Protein AF-A0ABC8DU57-F1 (afdb_monomer_lite)

InterPro domains:
  IPR008964 Invasin/intimin cell-adhesion fragments [SSF49373] (3-51)
  IPR016186 C-type lectin-like/link domain superfamily [G3DSA:3.10.100.10] (54-135)
  IPR048658 Invasin, domain 4 [PF21764] (2-51)
  IPR051715 Intimin/Invasin domain-containing protein [PTHR39576] (3-126)

Organism: Escherichia coli (NCBI:txid562)

Radius of gyration: 17.8 Å; chains: 1; bounding box: 39×34×50 Å

Secondary structure (DSSP, 8-state):
--GGGEEEEESSTTEEE-TT--EEE-S---S-EEEEEEETTS-S--EEEEE--SEEEEE--S--B-HHHHHHHHHHTT-BPPPHHHHTS-SSSS-----TTSHHHHH--GGGSTTS--SS-EE-TTS-EE-TTT--EE--S-BEEEEEEE-

Foldseek 3Di:
DALLQWDKDKPDPQWDADSRRDIDRRDDDQDKIKMWTHGPVNDDDIDIDIDGDFKDKQFDAWDWAAPVVLQCVLVVVVWGFAALCQAQVDPDFDQGDQDPNHNCNPVNQPCVPPCSNVWQWEAHPVQWIAGSGRRGIGHDRITTHITMDGD

Structure (mmCIF, N/CA/C/O backbone):
data_AF-A0ABC8DU57-F1
#
_entry.id   AF-A0ABC8DU57-F1
#
loop_
_atom_site.group_PDB
_atom_site.id
_atom_site.type_symbol
_atom_site.label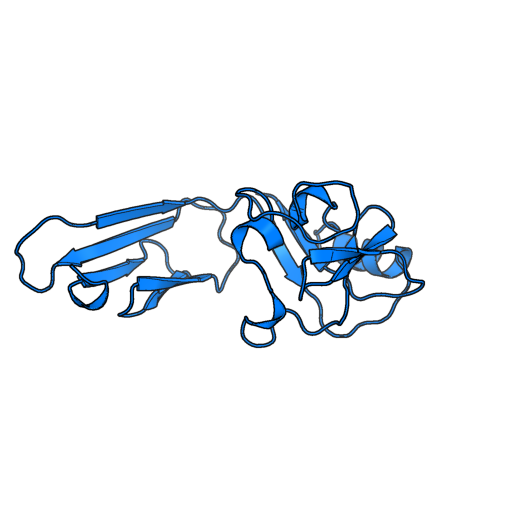_atom_id
_atom_site.label_alt_id
_atom_site.label_comp_id
_atom_site.label_asym_id
_atom_site.label_entity_id
_atom_site.label_seq_id
_atom_site.pdbx_PDB_ins_code
_atom_site.Cartn_x
_atom_site.Cartn_y
_atom_site.Cartn_z
_atom_site.occupancy
_atom_site.B_iso_or_equiv
_atom_site.auth_seq_id
_atom_site.auth_comp_id
_atom_site.auth_asym_id
_atom_site.auth_atom_id
_atom_site.pdbx_PDB_model_num
ATOM 1 N N . MET A 1 1 ? -19.407 -6.293 22.866 1.00 73.69 1 MET A N 1
ATOM 2 C CA . MET A 1 1 ? -19.030 -4.981 22.307 1.00 73.69 1 MET A CA 1
ATOM 3 C C . MET A 1 1 ? -18.785 -5.179 20.828 1.00 73.69 1 MET A C 1
ATOM 5 O O . MET A 1 1 ? -18.074 -6.112 20.474 1.00 73.69 1 MET A O 1
ATOM 9 N N . LYS A 1 2 ? -19.448 -4.389 19.990 1.00 88.50 2 LYS A N 1
ATOM 10 C CA . LYS A 1 2 ? -19.326 -4.400 18.529 1.00 88.50 2 LYS A CA 1
ATOM 11 C C . LYS A 1 2 ? -18.860 -3.022 18.066 1.00 88.50 2 LYS A C 1
ATOM 13 O O . LYS A 1 2 ? -19.109 -2.036 18.753 1.00 88.50 2 LYS A O 1
ATOM 18 N N . ASN A 1 3 ? -18.253 -2.929 16.885 1.00 91.00 3 ASN A N 1
ATOM 19 C CA . ASN A 1 3 ? -17.789 -1.639 16.356 1.00 91.00 3 ASN A CA 1
ATOM 20 C C . ASN A 1 3 ? -18.926 -0.611 16.239 1.00 91.00 3 ASN A C 1
ATOM 22 O O . ASN A 1 3 ? -18.716 0.570 16.494 1.00 91.00 3 ASN A O 1
ATOM 26 N N . THR A 1 4 ? -20.149 -1.066 15.960 1.00 93.81 4 THR A N 1
ATOM 27 C CA . THR A 1 4 ? -21.347 -0.219 15.867 1.00 93.81 4 THR A CA 1
ATOM 28 C C . THR A 1 4 ? -21.768 0.428 17.192 1.00 93.81 4 THR A C 1
ATOM 30 O O . THR A 1 4 ? -22.576 1.359 17.174 1.00 93.81 4 THR A O 1
ATOM 33 N N . ASP A 1 5 ? -21.226 -0.017 18.331 1.00 93.94 5 ASP A N 1
ATOM 34 C CA . ASP A 1 5 ? -21.483 0.569 19.656 1.00 93.94 5 ASP A CA 1
ATOM 35 C C . ASP A 1 5 ? -20.697 1.881 19.879 1.00 93.94 5 ASP A C 1
ATOM 37 O O . ASP A 1 5 ? -20.890 2.566 20.889 1.00 93.94 5 ASP A O 1
ATOM 41 N N . TYR A 1 6 ? -19.828 2.255 18.932 1.00 95.06 6 TYR A N 1
ATOM 42 C CA . TYR A 1 6 ? -18.923 3.397 19.026 1.00 95.06 6 TYR A CA 1
ATOM 43 C C . TYR A 1 6 ? -19.198 4.442 17.940 1.00 95.06 6 TYR A C 1
ATOM 45 O O . TYR A 1 6 ? -19.625 4.130 16.828 1.00 95.06 6 TYR A O 1
ATOM 53 N N . ASN A 1 7 ? -18.945 5.705 18.280 1.00 95.62 7 ASN A N 1
ATOM 54 C CA . ASN A 1 7 ? -18.744 6.786 17.324 1.00 95.62 7 ASN A CA 1
ATOM 55 C C . ASN A 1 7 ? -17.256 6.832 16.976 1.00 95.62 7 ASN A C 1
ATOM 57 O O . ASN A 1 7 ? -16.429 7.067 17.863 1.00 95.62 7 ASN A O 1
ATOM 61 N N . TRP A 1 8 ? -16.935 6.580 15.711 1.00 96.25 8 TRP A N 1
ATOM 62 C CA . TRP A 1 8 ? -15.565 6.523 15.217 1.00 96.25 8 TRP A CA 1
ATOM 63 C C . TRP A 1 8 ? -15.112 7.874 14.677 1.00 96.25 8 TRP A C 1
ATOM 65 O O . TRP A 1 8 ? -15.860 8.556 13.980 1.00 96.25 8 TRP A O 1
ATOM 75 N N . THR A 1 9 ? -13.877 8.252 14.994 1.00 94.75 9 THR A N 1
ATOM 76 C CA . THR A 1 9 ? -13.221 9.441 14.449 1.00 94.75 9 THR A CA 1
ATOM 77 C C . THR A 1 9 ? -11.770 9.148 14.084 1.00 94.75 9 THR A C 1
ATOM 79 O O . THR A 1 9 ? -11.095 8.339 14.727 1.00 94.75 9 THR A O 1
ATOM 82 N N . SER A 1 10 ? -11.285 9.830 13.048 1.00 91.81 10 SER A N 1
ATOM 83 C CA . SER A 1 10 ? -9.867 9.894 12.701 1.00 91.81 10 SER A CA 1
ATOM 84 C C . SER A 1 10 ? -9.263 11.187 13.246 1.00 91.81 10 SER A C 1
ATOM 86 O O . SER A 1 10 ? -9.864 12.256 13.142 1.00 91.81 10 SER A O 1
ATOM 88 N N . GLY A 1 11 ? -8.064 11.098 13.819 1.00 84.06 11 GLY A N 1
ATOM 89 C CA . GLY A 1 11 ? -7.292 12.246 14.294 1.00 84.06 11 GLY A CA 1
ATOM 90 C C . GLY A 1 11 ? -6.610 13.051 13.183 1.00 84.06 11 GLY A C 1
ATOM 91 O O . GLY A 1 11 ? -5.987 14.066 13.482 1.00 84.06 11 GLY A O 1
ATOM 92 N N . ILE A 1 12 ? -6.694 12.609 11.921 1.00 82.12 12 ILE A N 1
ATOM 93 C CA . ILE A 1 12 ? -6.073 13.269 10.765 1.00 82.12 12 ILE A CA 1
ATOM 94 C C . ILE A 1 12 ? -7.079 13.391 9.614 1.00 82.12 12 ILE A C 1
ATOM 96 O O . ILE A 1 12 ? -7.761 12.429 9.256 1.00 82.12 12 ILE A O 1
ATOM 100 N N . GLN A 1 13 ? -7.126 14.578 9.005 1.00 76.38 13 GLN A N 1
ATOM 101 C CA . GLN A 1 13 ? -7.888 14.839 7.784 1.00 76.38 13 GLN A CA 1
ATOM 102 C C . GLN A 1 13 ? -7.284 14.055 6.604 1.00 76.38 13 GLN A C 1
ATOM 104 O O . GLN A 1 13 ? -6.074 14.101 6.394 1.00 76.38 13 GLN A O 1
ATOM 109 N N . GLY A 1 14 ? -8.116 13.337 5.844 1.00 70.12 14 GLY A N 1
ATOM 110 C CA . GLY A 1 14 ? -7.677 12.466 4.741 1.00 70.12 14 GLY A CA 1
ATOM 111 C C . GLY A 1 14 ? -7.601 10.972 5.087 1.00 70.12 14 GLY A C 1
ATOM 112 O O . GLY A 1 14 ? -7.310 10.163 4.211 1.00 70.12 14 GLY A O 1
ATOM 113 N N . ILE A 1 15 ? -7.898 10.597 6.336 1.00 85.94 15 ILE A N 1
ATOM 114 C CA . ILE A 1 15 ? -8.210 9.215 6.722 1.00 85.94 15 ILE A CA 1
ATOM 115 C C . ILE A 1 15 ? -9.677 9.146 7.117 1.00 85.94 15 ILE A C 1
ATOM 117 O O . ILE A 1 15 ? -10.093 9.818 8.065 1.00 85.94 15 ILE A O 1
ATOM 121 N N . GLN A 1 16 ? -10.441 8.321 6.409 1.00 89.12 16 GLN A N 1
ATOM 122 C CA . GLN A 1 16 ? -11.841 8.074 6.729 1.00 89.12 16 GLN A CA 1
ATOM 123 C C . GLN A 1 16 ? -11.952 6.869 7.655 1.00 89.12 16 GLN A C 1
ATOM 125 O O . GLN A 1 16 ? -11.232 5.883 7.497 1.00 89.12 16 GLN A O 1
ATOM 130 N N . VAL A 1 17 ? -12.870 6.944 8.615 1.00 93.69 17 VAL A N 1
ATOM 131 C CA . VAL A 1 17 ? -13.304 5.788 9.398 1.00 93.69 17 VAL A CA 1
ATOM 132 C C . VAL A 1 17 ? -14.823 5.733 9.381 1.00 93.69 17 VAL A C 1
ATOM 134 O O . VAL A 1 17 ? -15.487 6.721 9.698 1.00 93.69 17 VAL A O 1
ATOM 137 N N . ASP A 1 18 ? -15.376 4.600 8.961 1.00 93.31 18 ASP A N 1
ATOM 138 C CA . ASP A 1 18 ? -16.821 4.436 8.853 1.00 93.31 18 ASP A CA 1
ATOM 139 C C . ASP A 1 18 ? -17.467 4.040 10.195 1.00 93.31 18 ASP A C 1
ATOM 141 O O . ASP A 1 18 ? -16.814 3.823 11.220 1.00 93.31 18 ASP A O 1
ATOM 145 N N . SER A 1 19 ? -18.796 3.915 10.199 1.00 91.69 19 SER A N 1
ATOM 146 C CA . SER A 1 19 ? -19.551 3.531 11.401 1.00 91.69 19 SER A CA 1
ATOM 147 C C . SER A 1 19 ? -19.291 2.097 11.893 1.00 91.69 19 SER A C 1
ATOM 149 O O . SER A 1 19 ? -19.645 1.766 13.027 1.00 91.69 19 SER A O 1
ATOM 151 N N . ASN A 1 20 ? -18.656 1.262 11.067 1.00 93.38 20 ASN A N 1
ATOM 152 C CA . ASN A 1 20 ? -18.228 -0.093 11.391 1.00 93.38 20 ASN A CA 1
ATOM 153 C C . ASN A 1 20 ? -16.757 -0.147 11.828 1.00 93.38 20 ASN A C 1
ATOM 155 O O . ASN A 1 20 ? -16.251 -1.240 12.084 1.00 93.38 20 ASN A O 1
ATOM 159 N N . GLY A 1 21 ? -16.071 0.995 11.947 1.00 91.81 21 GLY A N 1
ATOM 160 C CA . GLY A 1 21 ? -14.655 1.064 12.301 1.00 91.81 21 GLY A CA 1
ATOM 161 C C . GLY A 1 21 ? -13.713 0.680 11.155 1.00 91.81 21 GLY A C 1
ATOM 162 O O . GLY A 1 21 ? -12.539 0.418 11.408 1.00 91.81 21 GLY A O 1
ATOM 163 N N . MET A 1 22 ? -14.201 0.624 9.912 1.00 92.62 22 MET A N 1
ATOM 164 C CA . MET A 1 22 ? -13.372 0.394 8.732 1.00 92.62 22 MET A CA 1
ATOM 165 C C . MET A 1 22 ? -12.614 1.672 8.387 1.00 92.62 22 MET A C 1
ATOM 167 O O . MET A 1 22 ? -13.219 2.722 8.180 1.00 92.62 22 MET A O 1
ATOM 171 N N . VAL A 1 23 ? -11.288 1.571 8.322 1.00 92.44 23 VAL A N 1
ATOM 172 C CA . VAL A 1 23 ? -10.393 2.694 8.030 1.00 92.44 23 VAL A CA 1
ATOM 173 C C . VAL A 1 23 ? -9.995 2.658 6.558 1.00 92.44 23 VAL A C 1
ATOM 175 O O . VAL A 1 23 ? -9.520 1.631 6.081 1.00 92.44 23 VAL A O 1
ATOM 178 N N . THR A 1 24 ? -10.154 3.781 5.857 1.00 90.38 24 THR A N 1
ATOM 179 C CA . THR A 1 24 ? -9.743 3.944 4.453 1.00 90.38 24 THR A CA 1
ATOM 180 C C . THR A 1 24 ? -8.632 4.983 4.353 1.00 90.38 24 THR A C 1
ATOM 182 O O . THR A 1 24 ? -8.752 6.090 4.888 1.00 90.38 24 THR A O 1
ATOM 185 N N . LEU A 1 25 ? -7.543 4.614 3.673 1.00 88.19 25 LEU A N 1
ATOM 186 C CA . LEU A 1 25 ? -6.410 5.493 3.392 1.00 88.19 25 LEU A CA 1
ATOM 187 C C . LEU A 1 25 ? -6.581 6.088 1.987 1.00 88.19 25 LEU A C 1
ATOM 189 O O . LEU A 1 25 ? -6.403 5.383 0.999 1.00 88.19 25 LEU A O 1
ATOM 193 N N . GLU A 1 26 ? -6.925 7.372 1.887 1.00 83.31 26 GLU A N 1
ATOM 194 C CA . GLU A 1 26 ? -7.182 8.029 0.589 1.00 83.31 26 GLU A CA 1
ATOM 195 C C . GLU A 1 26 ? -5.977 8.829 0.075 1.00 83.31 26 GLU A C 1
ATOM 197 O O . GLU A 1 26 ? -5.829 9.049 -1.126 1.00 83.31 26 GLU A O 1
ATOM 202 N N . PHE A 1 27 ? -5.095 9.257 0.981 1.00 84.38 27 PHE A N 1
ATOM 203 C CA . PHE A 1 27 ? -3.974 10.134 0.663 1.00 84.38 27 PHE A CA 1
ATOM 204 C C . PHE A 1 27 ? -2.679 9.656 1.311 1.00 84.38 27 PHE A C 1
ATOM 206 O O . PHE A 1 27 ? -2.673 9.037 2.377 1.00 84.38 27 PHE A O 1
ATOM 213 N N . ILE A 1 28 ? -1.562 10.033 0.686 1.00 85.00 28 ILE A N 1
ATOM 214 C CA . ILE A 1 28 ? -0.227 9.874 1.258 1.00 85.00 28 ILE A CA 1
ATOM 215 C C . ILE A 1 28 ? -0.132 10.691 2.550 1.00 85.00 28 ILE A C 1
ATOM 217 O O . ILE A 1 28 ? -0.200 11.921 2.523 1.00 85.00 28 ILE A O 1
ATOM 221 N N . ILE A 1 29 ? 0.083 10.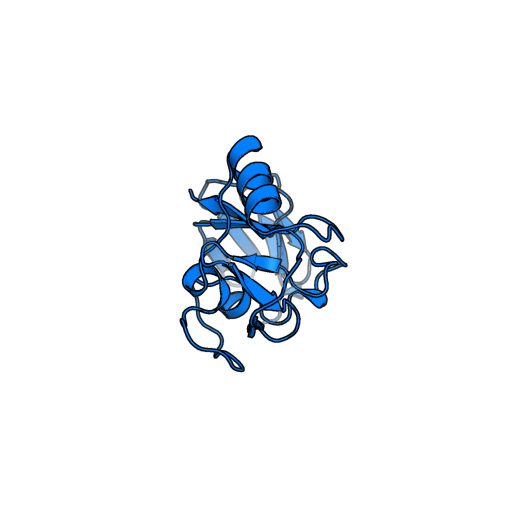008 3.675 1.00 83.94 29 ILE A N 1
ATOM 222 C CA . ILE A 1 29 ? 0.225 10.629 4.994 1.00 83.94 29 ILE A CA 1
ATOM 223 C C . ILE A 1 29 ? 1.515 10.140 5.642 1.00 83.94 29 ILE A C 1
ATOM 225 O O . ILE A 1 29 ? 1.680 8.954 5.907 1.00 83.94 29 ILE A O 1
ATOM 229 N N . ASN A 1 30 ? 2.410 11.084 5.933 1.00 85.31 30 ASN A N 1
ATOM 230 C CA . ASN A 1 30 ? 3.649 10.849 6.675 1.00 85.31 30 ASN A CA 1
ATOM 231 C C . ASN A 1 30 ? 3.538 11.402 8.107 1.00 85.31 30 ASN A C 1
ATOM 233 O O . ASN A 1 30 ? 4.249 12.331 8.491 1.00 85.31 30 ASN A O 1
ATOM 237 N N . LYS A 1 31 ? 2.538 10.928 8.855 1.00 87.00 31 LYS A N 1
ATOM 238 C CA . LYS A 1 31 ? 2.273 11.297 10.254 1.00 87.00 31 LYS A CA 1
ATOM 239 C C . LYS A 1 31 ? 1.634 10.113 10.982 1.00 87.00 31 LYS A C 1
ATOM 241 O O . LYS A 1 31 ? 0.974 9.297 10.344 1.00 87.00 31 LYS A O 1
ATOM 246 N N . GLU A 1 32 ? 1.787 10.056 12.305 1.00 91.62 32 GLU A N 1
ATOM 247 C CA . GLU A 1 32 ? 1.055 9.095 13.143 1.00 91.62 32 GLU A CA 1
ATOM 248 C C . GLU A 1 32 ? -0.450 9.385 13.071 1.00 91.62 32 GLU A C 1
ATOM 250 O O . GLU A 1 32 ? -0.904 10.474 13.422 1.00 91.62 32 GLU A O 1
ATOM 255 N N . VAL A 1 33 ? -1.232 8.397 12.647 1.00 92.00 33 VAL A N 1
ATOM 256 C CA . VAL A 1 33 ? -2.692 8.442 12.624 1.00 92.00 33 VAL A CA 1
ATOM 257 C C . VAL A 1 33 ? -3.218 7.843 13.921 1.00 92.00 33 VAL A C 1
ATOM 259 O O . VAL A 1 33 ? -2.797 6.766 14.335 1.00 92.00 33 VAL A O 1
ATOM 262 N N . THR A 1 34 ? -4.177 8.522 14.554 1.00 95.19 34 THR A N 1
ATOM 263 C CA . THR A 1 34 ? -4.928 7.980 15.695 1.00 95.19 34 THR A CA 1
ATOM 264 C C . THR A 1 34 ? -6.390 7.791 15.307 1.00 95.19 34 THR A C 1
ATOM 266 O O . THR A 1 34 ? -7.061 8.759 14.961 1.00 95.19 34 THR A O 1
ATOM 269 N N . ILE A 1 35 ? -6.902 6.569 15.412 1.00 96.38 35 ILE A N 1
ATOM 270 C CA . ILE A 1 35 ? -8.323 6.240 15.267 1.00 96.38 35 ILE A CA 1
ATOM 271 C C . ILE A 1 35 ? -8.926 6.097 16.659 1.00 96.38 35 ILE A C 1
ATOM 273 O O . ILE A 1 35 ? -8.361 5.406 17.505 1.00 96.38 35 ILE A O 1
ATOM 277 N N . THR A 1 36 ? -10.057 6.756 16.908 1.00 96.44 36 THR A N 1
ATOM 278 C CA . THR A 1 36 ? -10.725 6.747 18.215 1.00 96.44 36 THR A CA 1
ATOM 279 C C . THR A 1 36 ? -12.166 6.277 18.086 1.00 96.44 36 THR A C 1
ATOM 281 O O . THR A 1 36 ? -12.946 6.858 17.340 1.00 96.44 36 THR A O 1
ATOM 284 N N . GLY A 1 37 ? -12.538 5.262 18.864 1.00 96.31 37 GLY A N 1
ATOM 285 C CA . GLY A 1 37 ? -13.925 4.862 19.079 1.00 96.31 37 GLY A CA 1
ATOM 286 C C . GLY A 1 37 ? -14.416 5.379 20.429 1.00 96.31 37 GLY A C 1
ATOM 287 O O . GLY A 1 37 ? -13.889 4.994 21.474 1.00 96.31 37 GLY A O 1
ATOM 288 N N . THR A 1 38 ? -15.446 6.227 20.436 1.00 96.31 38 THR A N 1
ATOM 289 C CA . THR A 1 38 ? -16.099 6.708 21.668 1.00 96.31 38 THR A CA 1
ATOM 290 C C . THR A 1 38 ? -17.432 5.981 21.886 1.00 96.31 38 THR A C 1
ATOM 292 O O . THR A 1 38 ? -18.266 6.024 20.982 1.00 96.31 38 THR A O 1
ATOM 295 N N . PRO A 1 39 ? -17.674 5.326 23.041 1.00 95.69 39 PRO A N 1
ATOM 296 C CA . PRO A 1 39 ? -18.924 4.603 23.286 1.00 95.69 39 PRO A CA 1
ATOM 297 C C . PRO A 1 39 ? -20.154 5.504 23.145 1.00 95.69 39 PRO A C 1
ATOM 299 O O . PRO A 1 39 ? -20.246 6.537 23.806 1.00 95.69 39 PRO A O 1
ATOM 302 N N . LYS A 1 40 ? -21.140 5.092 22.341 1.00 94.88 40 LYS A N 1
ATOM 303 C CA . LYS A 1 40 ? -22.392 5.849 22.139 1.00 94.88 40 LYS A CA 1
ATOM 304 C C . LYS A 1 40 ? -23.234 5.957 23.408 1.00 94.88 40 LYS A C 1
ATOM 306 O O . LYS A 1 40 ? -23.921 6.947 23.624 1.00 94.88 40 LYS A O 1
ATOM 311 N N . SER A 1 41 ? -23.178 4.931 24.254 1.00 92.44 41 SER A N 1
ATOM 312 C CA . SER A 1 41 ? -23.923 4.857 25.513 1.00 92.44 41 SER A CA 1
ATOM 313 C C . SER A 1 41 ? -23.356 5.759 26.614 1.00 92.44 41 SER A C 1
ATOM 315 O O . SER A 1 41 ? -23.932 5.805 27.701 1.00 92.44 41 SER A O 1
ATOM 317 N N . ASN A 1 42 ? -22.210 6.413 26.375 1.00 85.25 42 ASN A N 1
ATOM 318 C CA . ASN A 1 42 ? -21.389 7.082 27.390 1.00 85.25 42 ASN A CA 1
ATOM 319 C C . ASN A 1 42 ? -20.985 6.165 28.564 1.00 85.25 42 ASN A C 1
ATOM 321 O O . ASN A 1 42 ? -20.580 6.642 29.622 1.00 85.25 42 ASN A O 1
ATOM 325 N N . LYS A 1 43 ? -21.083 4.842 28.382 1.00 85.44 43 LYS A N 1
ATOM 326 C CA . LYS A 1 43 ? -20.637 3.822 29.332 1.00 85.44 43 LYS A CA 1
ATOM 327 C C . LYS A 1 43 ? -19.487 3.035 28.712 1.00 85.44 43 LYS A C 1
ATOM 329 O O . LYS A 1 43 ? -19.592 2.575 27.577 1.00 85.44 43 LYS A O 1
ATOM 334 N N . GLY A 1 44 ? -18.419 2.842 29.480 1.00 85.19 44 GLY A N 1
ATOM 335 C CA . GLY A 1 44 ? -17.203 2.165 29.030 1.00 85.19 44 GLY A CA 1
ATOM 336 C C . GLY A 1 44 ? -16.111 3.129 28.564 1.00 85.19 44 GLY A C 1
ATOM 337 O O . GLY A 1 44 ? -16.274 4.348 28.589 1.00 85.19 44 GLY A O 1
ATOM 338 N N . ASN A 1 45 ? -14.977 2.561 28.159 1.00 91.62 45 ASN A N 1
ATOM 339 C CA . ASN A 1 45 ? -13.787 3.324 27.797 1.00 91.62 45 ASN A CA 1
ATOM 340 C C . ASN A 1 45 ? -13.755 3.650 26.305 1.00 91.62 45 ASN A C 1
ATOM 342 O O . ASN A 1 45 ? -14.227 2.876 25.467 1.00 91.62 45 ASN A O 1
ATOM 346 N N . LYS A 1 46 ? -13.130 4.785 25.979 1.00 93.31 46 LYS A N 1
ATOM 347 C CA . LYS A 1 46 ? -12.681 5.056 24.613 1.00 93.31 46 LYS A CA 1
ATOM 348 C C . LYS A 1 46 ? -11.657 4.001 24.206 1.00 93.31 46 LYS A C 1
ATOM 350 O O . LYS A 1 46 ? -10.826 3.600 25.020 1.00 93.31 46 LYS A O 1
ATOM 355 N N . VAL A 1 47 ? -11.710 3.594 22.947 1.00 93.81 47 VAL A N 1
ATOM 356 C CA . VAL A 1 47 ? -10.696 2.736 22.330 1.00 93.81 47 VAL A CA 1
ATOM 357 C C . VAL A 1 47 ? -9.888 3.568 21.350 1.00 93.81 47 VAL A C 1
ATOM 359 O O . VAL A 1 47 ? -10.453 4.387 20.624 1.00 93.81 47 VAL A O 1
ATOM 362 N N . THR A 1 48 ? -8.572 3.388 21.349 1.00 95.19 48 THR A N 1
ATOM 363 C CA . THR A 1 48 ? -7.666 4.097 20.447 1.00 95.19 48 THR A CA 1
ATOM 364 C C . THR A 1 48 ? -6.751 3.114 19.738 1.00 95.19 48 THR A C 1
ATOM 366 O O . THR A 1 48 ? -6.269 2.151 20.331 1.00 95.19 48 THR A O 1
ATOM 369 N N . TYR A 1 49 ? -6.510 3.371 18.458 1.00 94.69 49 TYR A N 1
ATOM 370 C CA . TYR A 1 49 ? -5.525 2.659 17.657 1.00 94.69 49 TYR A CA 1
ATOM 371 C C . TYR A 1 49 ? -4.620 3.671 16.969 1.00 94.69 49 TYR A C 1
ATOM 373 O O . TYR A 1 49 ? -5.103 4.665 16.427 1.00 94.69 49 TYR A O 1
ATOM 381 N N . LYS A 1 50 ? -3.312 3.433 17.027 1.00 94.69 50 LYS A N 1
ATOM 382 C CA . LYS A 1 50 ? -2.292 4.326 16.485 1.00 94.69 50 LYS A CA 1
ATOM 383 C C . LYS A 1 50 ? -1.424 3.577 15.496 1.00 94.69 50 LYS A C 1
ATOM 385 O O . LYS A 1 50 ? -0.976 2.475 15.803 1.00 94.69 50 LYS A O 1
ATOM 390 N N . PHE A 1 51 ? -1.177 4.181 14.343 1.00 91.25 51 PHE A N 1
ATOM 391 C CA . PHE A 1 51 ? -0.279 3.627 13.339 1.00 91.25 51 PHE A CA 1
ATOM 392 C C . PHE A 1 51 ? 0.430 4.735 12.563 1.00 91.25 51 PHE A C 1
ATOM 394 O O . PHE A 1 51 ? -0.078 5.848 12.437 1.00 91.25 51 PHE A O 1
ATOM 401 N N . SER A 1 52 ? 1.588 4.395 12.009 1.00 90.88 52 SER A N 1
ATOM 402 C CA . SER A 1 52 ? 2.347 5.242 11.092 1.00 90.88 52 SER A CA 1
ATOM 403 C C . SER A 1 52 ? 2.657 4.433 9.843 1.00 90.88 52 SER A C 1
ATOM 405 O O . SER A 1 52 ? 3.072 3.278 9.941 1.00 90.88 52 SER A O 1
ATOM 407 N N . LEU A 1 53 ? 2.454 5.029 8.671 1.00 90.75 53 LEU A N 1
ATOM 408 C CA . LEU A 1 53 ? 2.804 4.390 7.408 1.00 90.75 53 LEU A CA 1
ATOM 409 C C . LEU A 1 53 ? 4.312 4.498 7.185 1.00 90.75 53 LEU A C 1
ATOM 411 O O . LEU A 1 53 ? 4.880 5.577 7.318 1.00 90.75 53 LEU A O 1
ATOM 415 N N . GLN A 1 54 ? 4.948 3.388 6.817 1.00 91.50 54 GLN A N 1
ATOM 416 C CA . GLN A 1 54 ? 6.360 3.374 6.406 1.00 91.50 54 GLN A CA 1
ATOM 417 C C . GLN A 1 54 ? 6.520 3.431 4.886 1.00 91.50 54 GLN A C 1
ATOM 419 O O . GLN A 1 54 ? 7.544 3.877 4.372 1.00 91.50 54 GLN A O 1
ATOM 424 N N . LYS A 1 55 ? 5.512 2.936 4.162 1.00 93.75 55 LYS A N 1
ATOM 425 C CA . LYS A 1 55 ? 5.529 2.768 2.710 1.00 93.75 55 LYS A CA 1
ATOM 426 C C . LYS A 1 55 ? 4.159 3.115 2.140 1.00 93.75 55 LYS A C 1
ATOM 428 O O . LYS A 1 55 ? 3.138 2.846 2.771 1.00 93.75 55 LYS A O 1
ATOM 433 N N . TRP A 1 56 ? 4.146 3.691 0.945 1.00 94.75 56 TRP A N 1
ATOM 434 C CA . TRP A 1 56 ? 2.943 3.950 0.161 1.00 94.75 56 TRP A CA 1
ATOM 435 C C . TRP A 1 56 ? 3.098 3.366 -1.236 1.00 94.75 56 TRP A C 1
ATOM 437 O O . TRP A 1 56 ? 4.057 3.695 -1.933 1.00 94.75 56 TRP A O 1
ATOM 447 N N . PHE A 1 57 ? 2.150 2.526 -1.641 1.00 95.56 57 PHE A N 1
ATOM 448 C CA . PHE A 1 57 ? 2.180 1.802 -2.906 1.00 95.56 57 PHE A CA 1
ATOM 449 C C . PHE A 1 57 ? 1.194 2.419 -3.897 1.00 95.56 57 PHE A C 1
ATOM 451 O O . PHE A 1 57 ? 0.061 2.741 -3.550 1.00 95.56 57 PHE A O 1
ATOM 458 N N . ILE A 1 58 ? 1.643 2.588 -5.136 1.00 95.19 58 ILE A N 1
ATOM 459 C CA . ILE A 1 58 ? 0.936 3.284 -6.208 1.00 95.19 58 ILE A CA 1
ATOM 460 C C . ILE A 1 58 ? 0.912 2.348 -7.420 1.00 95.19 58 ILE A C 1
ATOM 462 O O . ILE A 1 58 ? 1.801 2.426 -8.279 1.00 95.19 58 ILE A O 1
ATOM 466 N N . PRO A 1 59 ? -0.058 1.420 -7.487 1.00 94.75 59 PRO A N 1
ATOM 467 C CA . PRO A 1 59 ? -0.252 0.624 -8.686 1.00 94.75 59 PRO A CA 1
ATOM 468 C C . PRO A 1 59 ? -0.682 1.557 -9.811 1.00 94.75 59 PRO A C 1
ATOM 470 O O . PRO A 1 59 ? -1.676 2.274 -9.697 1.00 94.75 59 PRO A O 1
ATOM 473 N N . GLN A 1 60 ? 0.066 1.556 -10.907 1.00 90.62 60 GLN A N 1
ATOM 474 C CA . GLN A 1 60 ? -0.408 2.216 -12.114 1.00 90.62 60 GLN A CA 1
ATOM 475 C C . GLN A 1 60 ? -1.425 1.319 -12.821 1.00 90.62 60 GLN A C 1
ATOM 477 O O . GLN A 1 60 ? -1.564 0.132 -12.511 1.00 90.62 60 GLN A O 1
ATOM 482 N N . GLY A 1 61 ? -2.171 1.907 -13.756 1.00 84.00 61 GLY A N 1
ATOM 483 C CA . GLY A 1 61 ? -3.165 1.190 -14.550 1.00 84.00 61 GLY A CA 1
ATOM 484 C C . GLY A 1 61 ? -2.580 0.036 -15.375 1.00 84.00 61 GLY A C 1
ATOM 485 O O . GLY A 1 61 ? -1.457 -0.427 -15.176 1.00 84.00 61 GLY A O 1
ATOM 486 N N . ILE A 1 62 ? -3.360 -0.446 -16.336 1.00 91.88 62 ILE A N 1
ATOM 487 C CA . ILE A 1 62 ? -2.950 -1.553 -17.204 1.00 91.88 62 ILE A CA 1
ATOM 488 C C . ILE A 1 62 ? -1.979 -1.003 -18.261 1.00 91.88 62 ILE A C 1
ATOM 490 O O . ILE A 1 62 ? -2.398 -0.503 -19.301 1.00 91.88 62 ILE A O 1
ATOM 494 N N . ILE A 1 63 ? -0.684 -1.059 -17.954 1.00 92.50 63 ILE A N 1
ATOM 495 C CA . ILE A 1 63 ? 0.437 -0.623 -18.789 1.00 92.50 63 ILE A CA 1
ATOM 496 C C . ILE A 1 63 ? 1.314 -1.858 -18.975 1.00 92.50 63 ILE A C 1
ATOM 498 O O . ILE A 1 63 ? 1.655 -2.518 -18.006 1.00 92.50 63 ILE A O 1
ATOM 502 N N . GLN A 1 64 ? 1.662 -2.217 -20.202 1.00 93.50 64 GLN A N 1
ATOM 503 C CA . GLN A 1 64 ? 2.440 -3.427 -20.466 1.00 93.50 64 GLN A CA 1
ATOM 504 C C . GLN A 1 64 ? 3.743 -3.023 -21.131 1.00 93.50 64 GLN A C 1
ATOM 506 O O . GLN A 1 64 ? 3.818 -2.969 -22.351 1.00 93.50 64 GLN A O 1
ATOM 511 N N . GLU A 1 65 ? 4.770 -2.731 -20.338 1.00 97.56 65 GLU A N 1
ATOM 512 C CA . GLU A 1 65 ? 6.059 -2.239 -20.839 1.00 97.56 65 GLU A CA 1
ATOM 513 C C . GLU A 1 65 ? 7.241 -2.973 -20.212 1.00 97.56 65 GLU A C 1
ATOM 515 O O . GLU A 1 65 ? 7.081 -3.751 -19.262 1.00 97.56 65 GLU A O 1
ATOM 520 N N . SER A 1 66 ? 8.431 -2.757 -20.778 1.00 97.88 66 SER A N 1
ATOM 521 C CA . SER A 1 66 ? 9.660 -3.367 -20.276 1.00 97.88 66 SER A CA 1
ATOM 522 C C . SER A 1 66 ? 9.984 -2.885 -18.861 1.00 97.88 66 SER A C 1
ATOM 524 O O . SER A 1 66 ? 9.598 -1.788 -18.442 1.00 97.88 66 SER A O 1
ATOM 526 N N . TRP A 1 67 ? 10.753 -3.687 -18.124 1.00 98.06 67 TRP A N 1
ATOM 527 C CA . TRP A 1 67 ? 11.199 -3.309 -16.784 1.00 98.06 67 TRP A CA 1
ATOM 528 C C . TRP A 1 67 ? 11.939 -1.963 -16.777 1.00 98.06 67 TRP A C 1
ATOM 530 O O . TRP A 1 67 ? 11.670 -1.117 -15.928 1.00 98.06 67 TRP A O 1
ATOM 540 N N . SER A 1 68 ? 12.828 -1.722 -17.749 1.00 98.25 68 SER A N 1
ATOM 541 C CA . SER A 1 68 ? 13.619 -0.487 -17.823 1.00 98.25 68 SER A CA 1
ATOM 542 C C . SER A 1 68 ? 12.759 0.763 -17.996 1.00 98.25 68 SER A C 1
ATOM 544 O O . SER A 1 68 ? 13.036 1.789 -17.371 1.00 98.25 68 SER A O 1
ATOM 546 N N . GLU A 1 69 ? 11.703 0.686 -18.807 1.00 98.12 69 GLU A N 1
ATOM 547 C CA . GLU A 1 69 ? 10.774 1.801 -19.024 1.00 98.12 69 GLU A CA 1
ATOM 548 C C . GLU A 1 69 ? 9.951 2.076 -17.766 1.00 98.12 69 GLU A C 1
ATOM 550 O O . GLU A 1 69 ? 9.807 3.224 -17.353 1.00 98.12 69 GLU A O 1
ATOM 555 N N . MET A 1 70 ? 9.461 1.021 -17.115 1.00 97.56 70 MET A N 1
ATOM 556 C CA . MET A 1 70 ? 8.627 1.132 -15.918 1.00 97.56 70 MET A CA 1
ATOM 557 C C . MET A 1 70 ? 9.418 1.564 -14.680 1.00 97.56 70 MET A C 1
ATOM 559 O O . MET A 1 70 ? 8.927 2.362 -13.879 1.00 97.56 70 MET A O 1
ATOM 563 N N . ASN A 1 71 ? 10.672 1.130 -14.558 1.00 98.06 71 ASN A N 1
ATOM 564 C CA . ASN A 1 71 ? 11.588 1.630 -13.540 1.00 98.06 71 ASN A CA 1
ATOM 565 C C . ASN A 1 71 ? 11.890 3.123 -13.760 1.00 98.06 71 ASN A C 1
ATOM 567 O O . ASN A 1 71 ? 11.779 3.926 -12.832 1.00 98.06 71 ASN A O 1
ATOM 571 N N . SER A 1 72 ? 12.180 3.516 -15.007 1.00 98.19 72 SER A N 1
ATOM 572 C CA . SER A 1 72 ? 12.390 4.926 -15.371 1.00 98.19 72 SER A CA 1
ATOM 573 C C . SER A 1 72 ? 11.146 5.775 -15.105 1.00 98.19 72 SER A C 1
ATOM 575 O O . SER A 1 72 ? 11.266 6.900 -14.626 1.00 98.19 72 SER A O 1
ATOM 577 N N . TYR A 1 73 ? 9.950 5.231 -15.351 1.00 97.19 73 TYR A N 1
ATOM 578 C CA . TYR A 1 73 ? 8.682 5.883 -15.038 1.00 97.19 73 TYR A CA 1
ATOM 579 C C . TYR A 1 73 ? 8.537 6.164 -13.536 1.00 97.19 73 TYR A C 1
ATOM 581 O O . TYR A 1 73 ? 8.242 7.300 -13.162 1.00 97.19 73 TYR A O 1
ATOM 589 N N . CYS A 1 74 ? 8.763 5.173 -12.663 1.00 97.94 74 CYS A N 1
ATOM 590 C CA . CYS A 1 74 ? 8.661 5.401 -11.218 1.00 97.94 74 CYS A CA 1
ATOM 591 C C . CYS A 1 74 ? 9.703 6.425 -10.744 1.00 97.94 74 CYS A C 1
ATOM 593 O O . CYS A 1 74 ? 9.332 7.381 -10.060 1.00 97.94 74 CYS A O 1
ATOM 595 N N . ILE A 1 75 ? 10.965 6.294 -11.175 1.00 98.06 75 ILE A N 1
ATOM 596 C CA . ILE A 1 75 ? 12.048 7.229 -10.821 1.00 98.06 75 ILE A CA 1
ATOM 597 C C . ILE A 1 75 ? 11.726 8.653 -11.288 1.00 98.06 75 ILE A C 1
ATOM 599 O O . ILE A 1 75 ? 11.850 9.598 -10.510 1.00 98.06 75 ILE A O 1
ATOM 603 N N . GLY A 1 76 ? 11.257 8.815 -12.528 1.00 97.81 76 GLY A N 1
ATOM 604 C CA . GLY A 1 76 ? 10.881 10.113 -13.094 1.00 97.81 76 GLY A CA 1
ATOM 605 C C . GLY A 1 76 ? 9.743 10.811 -12.342 1.00 97.81 76 GLY A C 1
ATOM 606 O O . GLY A 1 76 ? 9.649 12.034 -12.381 1.00 97.81 76 GLY A O 1
ATOM 607 N N . ASN A 1 77 ? 8.920 10.054 -11.608 1.00 96.00 77 ASN A N 1
ATOM 608 C CA . ASN A 1 77 ? 7.855 10.570 -10.745 1.00 96.00 77 ASN A CA 1
ATOM 609 C C . ASN A 1 77 ? 8.263 10.670 -9.257 1.00 96.00 77 ASN A C 1
ATOM 611 O O . ASN A 1 77 ? 7.425 10.968 -8.407 1.00 96.00 77 ASN A O 1
ATOM 615 N N . GLY A 1 78 ? 9.539 10.447 -8.923 1.00 96.00 78 GLY A N 1
ATOM 616 C CA . GLY A 1 78 ? 10.050 10.534 -7.551 1.00 96.00 78 GLY A CA 1
ATOM 617 C C . GLY A 1 78 ? 9.733 9.315 -6.678 1.00 96.00 78 GLY A C 1
ATOM 618 O O . GLY A 1 78 ? 9.666 9.436 -5.453 1.00 96.00 78 GLY A O 1
ATOM 619 N N . TYR A 1 79 ? 9.527 8.154 -7.299 1.00 97.38 79 TYR A N 1
ATOM 620 C CA . TYR A 1 79 ? 9.238 6.876 -6.651 1.00 97.38 79 TYR A CA 1
ATOM 621 C C . TYR A 1 79 ? 10.277 5.812 -7.022 1.00 97.38 79 TYR A C 1
ATOM 623 O O . TYR A 1 79 ? 11.129 6.018 -7.882 1.00 97.38 79 TYR A O 1
ATOM 631 N N . ILE A 1 80 ? 10.170 4.643 -6.398 1.00 97.81 80 ILE A N 1
ATOM 632 C CA . ILE A 1 80 ? 10.956 3.450 -6.738 1.00 97.81 80 ILE A CA 1
ATOM 633 C C . ILE A 1 80 ? 10.033 2.267 -7.029 1.00 97.81 80 ILE A C 1
ATOM 635 O O . ILE A 1 80 ? 8.882 2.269 -6.595 1.00 97.81 80 ILE A O 1
ATOM 639 N N . LEU A 1 81 ? 10.519 1.253 -7.743 1.00 97.94 81 LEU A N 1
ATOM 640 C CA . LEU A 1 81 ? 9.865 -0.058 -7.725 1.00 97.94 81 LEU A CA 1
ATOM 641 C C . LEU A 1 81 ? 10.112 -0.725 -6.356 1.00 97.94 81 LEU A C 1
ATOM 643 O O . LEU A 1 81 ? 11.198 -0.561 -5.798 1.00 97.94 81 LEU A O 1
ATOM 647 N N . PRO A 1 82 ? 9.132 -1.446 -5.785 1.00 97.19 82 PRO A N 1
ATOM 648 C CA . PRO A 1 82 ? 9.304 -2.171 -4.536 1.00 97.19 82 PRO A CA 1
ATOM 649 C C . PRO A 1 82 ? 10.128 -3.443 -4.741 1.00 97.19 82 PRO A C 1
ATOM 651 O O . PRO A 1 82 ? 10.123 -4.046 -5.817 1.00 97.19 82 PRO A O 1
ATOM 654 N N . SER A 1 83 ? 10.766 -3.890 -3.666 1.00 95.06 83 SER A N 1
ATOM 655 C CA . SER A 1 83 ? 11.391 -5.205 -3.581 1.00 95.06 83 SER A CA 1
ATOM 656 C C . SER A 1 83 ? 10.367 -6.296 -3.263 1.00 95.06 83 SER A C 1
ATOM 658 O O . SER A 1 83 ? 9.271 -6.034 -2.759 1.00 95.06 83 SER A O 1
ATOM 660 N N . SER A 1 84 ? 10.736 -7.562 -3.463 1.00 91.31 84 SER A N 1
ATOM 661 C CA . SER A 1 84 ? 9.904 -8.698 -3.030 1.00 91.31 84 SER A CA 1
ATOM 662 C C . SER A 1 84 ? 9.609 -8.666 -1.525 1.00 91.31 84 SER A C 1
ATOM 664 O O . SER A 1 84 ? 8.497 -8.977 -1.090 1.00 91.31 84 SER A O 1
ATOM 666 N N . THR A 1 85 ? 10.565 -8.208 -0.713 1.00 90.38 85 THR A N 1
ATOM 667 C CA . THR A 1 85 ? 10.380 -8.106 0.740 1.00 90.38 85 THR A CA 1
ATOM 668 C C . THR A 1 85 ? 9.382 -7.027 1.149 1.00 90.38 85 THR A C 1
ATOM 670 O O . THR A 1 85 ? 8.721 -7.186 2.175 1.00 90.38 85 THR A O 1
ATOM 673 N N . ASP A 1 86 ? 9.196 -5.990 0.326 1.00 93.56 86 ASP A N 1
ATOM 674 C CA . ASP A 1 86 ? 8.171 -4.964 0.539 1.00 93.56 86 ASP A CA 1
ATOM 675 C C . ASP A 1 86 ? 6.752 -5.496 0.317 1.00 93.56 86 ASP A C 1
ATOM 677 O O . ASP A 1 86 ? 5.802 -4.960 0.889 1.00 93.56 86 ASP A O 1
ATOM 681 N N . LEU A 1 87 ? 6.591 -6.550 -0.488 1.00 91.50 87 LEU A N 1
ATOM 682 C CA . LEU A 1 87 ? 5.277 -7.077 -0.857 1.00 91.50 87 LEU A CA 1
ATOM 683 C C . LEU A 1 87 ? 4.888 -8.312 -0.063 1.00 91.50 87 LEU A C 1
ATOM 685 O O . LEU A 1 87 ? 3.783 -8.374 0.466 1.00 91.50 87 LEU A O 1
ATOM 689 N N . VAL A 1 88 ? 5.798 -9.271 0.054 1.00 84.94 88 VAL A N 1
ATOM 690 C CA . VAL A 1 88 ? 5.493 -10.592 0.608 1.00 84.94 88 VAL A CA 1
ATOM 691 C C . VAL A 1 88 ? 6.398 -10.986 1.774 1.00 84.94 88 VAL A C 1
ATOM 693 O O . VAL A 1 88 ? 6.186 -12.000 2.428 1.00 84.94 88 VAL A O 1
ATOM 696 N N . GLY A 1 89 ? 7.432 -10.203 2.082 1.00 71.44 89 GLY A N 1
ATOM 697 C CA . GLY A 1 89 ? 8.332 -10.515 3.196 1.00 71.44 89 GLY A CA 1
ATOM 698 C C . GLY A 1 89 ? 9.126 -11.824 3.032 1.00 71.44 89 GLY A C 1
ATOM 699 O O . GLY A 1 89 ? 9.742 -12.266 4.003 1.00 71.44 89 GLY A O 1
ATOM 700 N N . SER A 1 90 ? 9.122 -12.416 1.831 1.00 66.50 90 SER A N 1
ATOM 701 C CA . SER A 1 90 ? 9.936 -13.556 1.396 1.00 66.50 90 SER A CA 1
ATOM 702 C C . SER A 1 90 ? 10.511 -13.276 0.006 1.00 66.50 90 SER A C 1
ATOM 704 O O . SER A 1 90 ? 9.895 -12.583 -0.800 1.00 66.50 90 SER A O 1
ATOM 706 N N . SER A 1 91 ? 11.689 -13.821 -0.286 1.00 58.94 91 SER A N 1
ATOM 707 C CA . SER A 1 91 ? 12.326 -13.748 -1.606 1.00 58.94 91 SER A CA 1
ATOM 708 C C . SER A 1 91 ? 11.942 -14.907 -2.537 1.00 58.94 91 SER A C 1
ATOM 710 O O . SER A 1 91 ? 12.420 -14.954 -3.668 1.00 58.94 91 SER A O 1
ATOM 712 N N . THR A 1 92 ? 11.111 -15.853 -2.083 1.00 57.34 92 THR A N 1
ATOM 713 C CA . THR A 1 92 ? 10.760 -17.075 -2.827 1.00 57.34 92 THR A CA 1
ATOM 714 C C . THR A 1 92 ? 9.360 -17.032 -3.443 1.00 57.34 92 THR A C 1
ATOM 716 O O . THR A 1 92 ? 8.456 -16.376 -2.930 1.00 57.34 92 THR A O 1
ATOM 719 N N . SER A 1 93 ? 9.176 -17.760 -4.550 1.00 55.03 93 SER A N 1
ATOM 720 C CA . SER A 1 93 ? 7.887 -17.939 -5.224 1.00 55.03 93 SER A CA 1
ATOM 721 C C . SER A 1 93 ? 6.952 -18.876 -4.442 1.00 55.03 93 SER A C 1
ATOM 723 O O . SER A 1 93 ? 7.389 -19.879 -3.878 1.00 55.03 93 SER A O 1
ATOM 725 N N . GLY A 1 94 ? 5.652 -18.562 -4.421 1.00 58.69 94 GLY A N 1
ATOM 726 C CA . GLY A 1 94 ? 4.603 -19.377 -3.787 1.00 58.69 94 GLY A CA 1
ATOM 727 C C . GLY A 1 94 ? 3.617 -18.543 -2.964 1.00 58.69 94 GLY A C 1
ATOM 728 O O . GLY A 1 94 ? 3.786 -17.335 -2.857 1.00 58.69 94 GLY A O 1
ATOM 729 N N . ALA A 1 95 ? 2.586 -19.181 -2.398 1.00 57.78 95 ALA A N 1
ATOM 730 C CA . ALA A 1 95 ? 1.640 -18.526 -1.492 1.00 57.78 95 ALA A CA 1
ATOM 731 C C . ALA A 1 95 ? 2.342 -18.118 -0.188 1.00 57.78 95 ALA A C 1
ATOM 733 O O . ALA A 1 95 ? 3.057 -18.914 0.425 1.00 57.78 95 ALA A O 1
ATOM 734 N N . VAL A 1 96 ? 2.131 -16.878 0.239 1.00 65.62 96 VAL A N 1
ATOM 735 C CA . VAL A 1 96 ? 2.942 -16.245 1.281 1.00 65.62 96 VAL A CA 1
ATOM 736 C C . VAL A 1 96 ? 2.125 -16.094 2.567 1.00 65.62 96 VAL A C 1
ATOM 738 O O . VAL A 1 96 ? 0.966 -15.689 2.507 1.00 65.62 96 VAL A O 1
ATOM 741 N N . PRO A 1 97 ? 2.675 -16.405 3.754 1.00 68.62 97 PRO A N 1
ATOM 742 C CA . PRO A 1 97 ? 1.972 -16.159 5.009 1.00 68.62 97 PRO A CA 1
ATOM 743 C C . PRO A 1 97 ? 1.739 -14.657 5.243 1.00 68.62 97 PRO A C 1
ATOM 745 O O . PRO A 1 97 ? 2.594 -13.822 4.949 1.00 68.62 97 PRO A O 1
ATOM 748 N N . ARG A 1 98 ? 0.588 -14.307 5.833 1.00 76.00 98 ARG A N 1
ATOM 749 C CA . ARG A 1 98 ? 0.287 -12.929 6.258 1.00 76.00 98 ARG A CA 1
ATOM 750 C C . ARG A 1 98 ? 1.325 -12.460 7.285 1.00 76.00 98 ARG A C 1
ATOM 752 O O . ARG A 1 98 ? 1.567 -13.147 8.276 1.00 76.00 98 ARG A O 1
ATOM 759 N N . LYS A 1 99 ? 1.932 -11.294 7.052 1.00 81.62 99 LYS A N 1
ATOM 760 C CA . LYS A 1 99 ? 2.995 -10.717 7.886 1.00 81.62 99 LYS A CA 1
ATOM 761 C C . LYS A 1 99 ? 2.958 -9.188 7.844 1.00 81.62 99 LYS A C 1
ATOM 763 O O . LYS A 1 99 ? 2.939 -8.595 6.766 1.00 81.62 99 LYS A O 1
ATOM 768 N N . VAL A 1 100 ? 3.024 -8.572 9.025 1.00 84.75 100 VAL A N 1
ATOM 769 C CA . VAL A 1 100 ? 3.183 -7.117 9.192 1.00 84.75 100 VAL A CA 1
ATOM 770 C C . VAL A 1 100 ? 4.536 -6.660 8.631 1.00 84.75 100 VAL A C 1
ATOM 772 O O . VAL A 1 100 ? 5.556 -7.319 8.837 1.00 84.75 100 VAL A O 1
ATOM 775 N N . GLY A 1 101 ? 4.543 -5.530 7.929 1.00 86.44 101 GLY A N 1
ATOM 776 C CA . GLY A 1 101 ? 5.701 -4.919 7.277 1.00 86.44 101 GLY A CA 1
ATOM 777 C C . GLY A 1 101 ? 5.788 -5.158 5.767 1.00 86.44 101 GLY A C 1
ATOM 778 O O . GLY A 1 101 ? 6.731 -4.675 5.136 1.00 86.44 101 GLY A O 1
ATOM 779 N N . SER A 1 102 ? 4.827 -5.883 5.186 1.00 91.25 102 SER A N 1
ATOM 780 C CA . SER A 1 102 ? 4.760 -6.169 3.747 1.00 91.25 102 SER A CA 1
ATOM 781 C C . SER A 1 102 ? 3.339 -5.983 3.210 1.00 91.25 102 SER A C 1
ATOM 783 O O . SER A 1 102 ? 2.385 -6.325 3.905 1.00 91.25 102 SER A O 1
ATOM 785 N N . LEU A 1 103 ? 3.182 -5.450 1.994 1.00 93.56 103 LEU A N 1
ATOM 786 C CA . LEU A 1 103 ? 1.874 -5.062 1.445 1.00 93.56 103 LEU A CA 1
ATOM 787 C C . LEU A 1 103 ? 0.883 -6.233 1.383 1.00 93.56 103 LEU A C 1
ATOM 789 O O . LEU A 1 103 ? -0.179 -6.197 1.997 1.00 93.56 103 LEU A O 1
ATOM 793 N N . TRP A 1 104 ? 1.220 -7.299 0.662 1.00 92.50 104 TRP A N 1
ATOM 794 C CA . TRP A 1 104 ? 0.347 -8.466 0.558 1.00 92.50 104 TRP A CA 1
ATOM 795 C C . TRP A 1 104 ? 0.243 -9.190 1.905 1.00 92.50 104 TRP A C 1
ATOM 797 O O . TRP A 1 104 ? -0.821 -9.680 2.275 1.00 92.50 104 TRP A O 1
ATOM 807 N N . GLY A 1 105 ? 1.313 -9.194 2.704 1.00 89.38 105 GLY A N 1
ATOM 808 C CA . GLY A 1 105 ? 1.273 -9.759 4.051 1.00 89.38 105 GLY A CA 1
ATOM 809 C C . GLY A 1 105 ? 0.281 -9.054 4.989 1.00 89.38 105 GLY A C 1
ATOM 810 O O . GLY A 1 105 ? -0.358 -9.719 5.807 1.00 89.38 105 GLY A O 1
ATOM 811 N N . GLU A 1 106 ? 0.106 -7.739 4.866 1.00 90.75 106 GLU A N 1
ATOM 812 C CA . GLU A 1 106 ? -0.805 -6.945 5.697 1.00 90.75 106 GLU A CA 1
ATOM 813 C C . GLU A 1 106 ? -2.228 -6.881 5.161 1.00 90.75 106 GLU A C 1
ATOM 815 O O . GLU A 1 106 ? -3.158 -6.888 5.966 1.00 90.75 106 GLU A O 1
ATOM 820 N N . TYR A 1 107 ? -2.412 -6.870 3.839 1.00 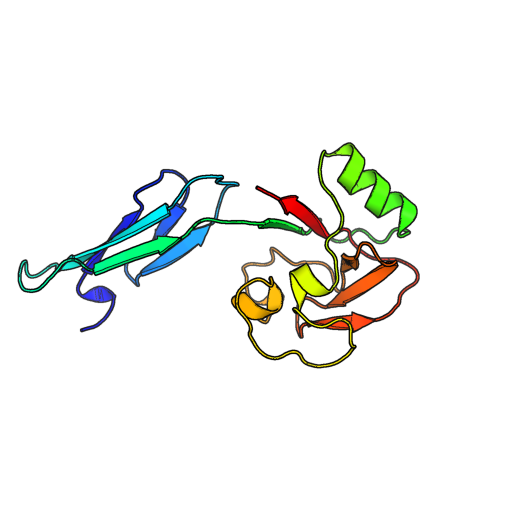90.94 107 TYR A N 1
ATOM 821 C CA . TYR A 1 107 ? -3.712 -6.626 3.201 1.00 90.94 107 TYR A CA 1
ATOM 822 C C . TYR A 1 107 ? -4.280 -7.877 2.506 1.00 90.94 107 TYR A C 1
ATOM 824 O O . TYR A 1 107 ? -5.489 -8.104 2.516 1.00 90.94 107 TYR A O 1
ATOM 832 N N . GLY A 1 108 ? -3.430 -8.801 2.054 1.00 90.69 108 GLY A N 1
ATOM 833 C CA . GLY A 1 108 ? -3.817 -10.021 1.338 1.00 90.69 108 GLY A CA 1
ATOM 834 C C . GLY A 1 108 ? -4.153 -9.748 -0.112 1.00 90.69 108 GLY A C 1
ATOM 835 O O . GLY A 1 108 ? -3.490 -8.938 -0.745 1.00 90.69 108 GLY A O 1
ATOM 836 N N . ASN A 1 109 ? -5.187 -10.425 -0.622 1.00 91.31 109 ASN A N 1
ATOM 837 C CA . ASN A 1 109 ? -5.648 -10.277 -1.997 1.00 91.31 109 ASN A CA 1
ATOM 838 C C . ASN A 1 109 ? -5.986 -8.808 -2.302 1.00 91.31 109 ASN A C 1
ATOM 840 O O . ASN A 1 109 ? -7.041 -8.309 -1.924 1.00 91.31 109 ASN A O 1
ATOM 844 N N . LEU A 1 110 ? -5.103 -8.127 -3.029 1.00 93.00 110 LEU A N 1
ATOM 845 C CA . LEU A 1 110 ? -5.234 -6.700 -3.309 1.00 93.00 110 LEU A CA 1
ATOM 846 C C . LEU A 1 110 ? -6.276 -6.414 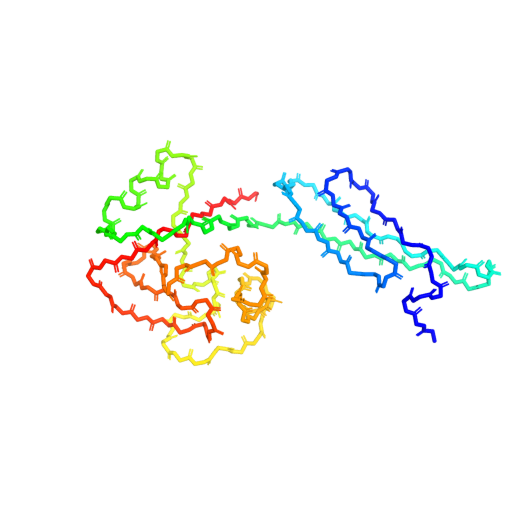-4.402 1.00 93.00 110 LEU A C 1
ATOM 848 O O . LEU A 1 110 ? -6.727 -5.279 -4.545 1.00 93.00 110 LEU A O 1
ATOM 852 N N . THR A 1 111 ? -6.705 -7.437 -5.148 1.00 91.94 111 THR A N 1
ATOM 853 C CA . THR A 1 111 ? -7.751 -7.294 -6.175 1.00 91.94 111 THR A CA 1
ATOM 854 C C . THR A 1 111 ? -9.144 -7.099 -5.571 1.00 91.94 111 THR A C 1
ATOM 856 O O . THR A 1 111 ? -10.046 -6.644 -6.268 1.00 91.94 111 THR A O 1
ATOM 859 N N . SER A 1 112 ? -9.329 -7.367 -4.269 1.00 91.50 112 SER A N 1
ATOM 860 C CA . SER A 1 112 ? -10.601 -7.121 -3.574 1.00 91.50 112 SER A CA 1
ATOM 861 C C . SER A 1 112 ? -10.842 -5.654 -3.204 1.00 91.50 112 SER A C 1
ATOM 863 O O . SER A 1 112 ? -11.895 -5.344 -2.655 1.00 91.50 112 SER A O 1
ATOM 865 N N . TYR A 1 113 ? -9.880 -4.759 -3.450 1.00 88.56 113 TYR A N 1
ATOM 866 C CA . TYR A 1 113 ? -9.957 -3.348 -3.068 1.00 88.56 113 TYR A CA 1
ATOM 867 C C . TYR A 1 113 ? -10.316 -2.477 -4.279 1.00 88.56 113 TYR A C 1
ATOM 869 O O . TYR A 1 113 ? -9.419 -2.046 -5.004 1.00 88.56 113 TYR A O 1
ATOM 877 N N . ASP A 1 114 ? -11.620 -2.264 -4.506 1.00 82.88 114 ASP A N 1
ATOM 878 C CA . ASP A 1 114 ? -12.264 -1.293 -5.422 1.00 82.88 114 ASP A CA 1
ATOM 879 C C . ASP A 1 114 ? -11.551 -1.015 -6.761 1.00 82.88 114 ASP A C 1
ATOM 881 O O . ASP A 1 114 ? -11.543 0.100 -7.288 1.00 82.88 114 ASP A O 1
ATOM 885 N N . GLY A 1 115 ? -10.928 -2.042 -7.343 1.00 83.38 115 GLY A N 1
ATOM 886 C CA . GLY A 1 115 ? -10.186 -1.916 -8.593 1.00 83.38 115 GLY A CA 1
ATOM 887 C C . GLY A 1 115 ? -9.001 -0.948 -8.513 1.00 83.38 115 GLY A C 1
ATOM 888 O O . GLY A 1 115 ? -8.693 -0.303 -9.512 1.00 83.38 115 GLY A O 1
ATOM 889 N N . ILE A 1 116 ? -8.338 -0.809 -7.362 1.00 90.25 116 ILE A N 1
ATOM 890 C CA . ILE A 1 116 ? -7.074 -0.063 -7.241 1.00 90.25 116 ILE A CA 1
ATOM 891 C C . ILE A 1 116 ? -5.957 -0.827 -7.973 1.00 90.25 116 ILE A C 1
ATOM 893 O O . ILE A 1 116 ? -5.227 -0.259 -8.784 1.00 90.25 116 ILE A O 1
ATOM 897 N N . PHE A 1 117 ? -5.878 -2.142 -7.754 1.00 93.88 117 PHE A N 1
ATOM 898 C CA . PHE A 1 117 ? -4.944 -3.041 -8.436 1.00 93.88 117 PHE A CA 1
ATOM 899 C C . PHE A 1 117 ? -5.618 -3.652 -9.668 1.00 93.88 117 PHE A C 1
ATOM 901 O O . PHE A 1 117 ? -6.335 -4.644 -9.566 1.00 93.88 117 PHE A O 1
ATOM 908 N N . ARG A 1 118 ? -5.433 -3.011 -10.828 1.00 93.00 118 ARG A N 1
ATOM 909 C CA . ARG A 1 118 ? -6.113 -3.364 -12.092 1.00 93.00 118 ARG A CA 1
ATOM 910 C C . ARG A 1 118 ? -5.302 -4.253 -13.024 1.00 93.00 118 ARG A C 1
ATOM 912 O O . ARG A 1 118 ? -5.884 -4.881 -13.901 1.00 93.00 118 ARG A O 1
ATOM 919 N N . ALA A 1 119 ? -3.978 -4.240 -12.907 1.00 94.50 119 ALA A N 1
ATOM 920 C CA . ALA A 1 119 ? -3.121 -5.055 -13.754 1.00 94.50 119 ALA A CA 1
ATOM 921 C C . ALA A 1 119 ? -3.046 -6.489 -13.222 1.00 94.50 119 ALA A C 1
ATOM 923 O O . ALA A 1 119 ? -3.161 -6.715 -12.018 1.00 94.50 119 ALA A O 1
ATOM 924 N N . GLU A 1 120 ? -2.820 -7.441 -14.127 1.00 93.44 120 GLU A N 1
ATOM 925 C CA . GLU A 1 120 ? -2.644 -8.854 -13.773 1.00 93.44 120 GLU A CA 1
ATOM 926 C C . GLU A 1 120 ? -1.428 -9.063 -12.866 1.00 93.44 120 GLU A C 1
ATOM 928 O O . GLU A 1 120 ? -1.496 -9.806 -11.891 1.00 93.44 120 GLU A O 1
ATOM 933 N N . HIS A 1 121 ? -0.330 -8.376 -13.171 1.00 95.50 121 HIS A N 1
ATOM 934 C CA . HIS A 1 121 ? 0.898 -8.419 -12.399 1.00 95.50 121 HIS A CA 1
ATOM 935 C C . HIS A 1 121 ? 1.654 -7.089 -12.496 1.00 95.50 121 HIS A C 1
ATOM 937 O O . HIS A 1 121 ? 1.401 -6.265 -13.383 1.00 95.50 121 HIS A O 1
ATOM 943 N N . TYR A 1 122 ? 2.579 -6.885 -11.561 1.00 97.31 122 TYR A N 1
ATOM 944 C CA . TYR A 1 122 ? 3.333 -5.646 -11.398 1.00 97.31 122 TYR A CA 1
ATOM 945 C C . TYR A 1 122 ? 4.841 -5.882 -11.294 1.00 97.31 122 TYR A C 1
ATOM 947 O O . TYR A 1 122 ? 5.265 -6.836 -10.653 1.00 97.31 122 TYR A O 1
ATOM 955 N N . TRP A 1 123 ? 5.648 -4.993 -11.876 1.00 97.88 123 TRP A N 1
ATOM 956 C CA . TRP A 1 123 ? 7.108 -5.044 -11.797 1.00 97.88 123 TRP A CA 1
ATOM 957 C C . TRP A 1 123 ? 7.641 -4.782 -10.388 1.00 97.88 123 TRP A C 1
ATOM 959 O O . TRP A 1 123 ? 7.134 -3.912 -9.678 1.00 97.88 123 TRP A O 1
ATOM 969 N N . LEU A 1 124 ? 8.728 -5.482 -10.059 1.00 96.06 124 LEU A N 1
ATOM 970 C CA . LEU A 1 124 ? 9.574 -5.284 -8.881 1.00 96.06 124 LEU A CA 1
ATOM 971 C C . LEU A 1 124 ? 10.961 -4.778 -9.273 1.00 96.06 124 LEU A C 1
ATOM 973 O O . LEU A 1 124 ? 11.370 -4.895 -10.428 1.00 96.06 124 LEU A O 1
ATOM 977 N N . ASP A 1 125 ? 11.708 -4.258 -8.304 1.00 96.50 125 ASP A N 1
ATOM 978 C CA . ASP A 1 125 ? 13.076 -3.752 -8.494 1.00 96.50 125 ASP A CA 1
ATOM 979 C C . ASP A 1 125 ? 14.052 -4.791 -9.077 1.00 96.50 125 ASP A C 1
ATOM 981 O O . ASP A 1 125 ? 14.959 -4.446 -9.827 1.00 96.50 125 ASP A O 1
ATOM 985 N N . SER A 1 126 ? 13.828 -6.071 -8.794 1.00 94.50 126 SER A N 1
ATOM 986 C CA . SER A 1 126 ? 14.655 -7.188 -9.244 1.00 94.50 126 SER A CA 1
ATOM 987 C C . SER A 1 126 ? 14.411 -7.602 -10.696 1.00 94.50 126 SER A C 1
ATOM 989 O O . SER A 1 126 ? 15.119 -8.470 -11.206 1.00 94.50 126 SER A O 1
ATOM 991 N N . GLY A 1 127 ? 13.391 -7.046 -11.357 1.00 94.19 127 GLY A N 1
ATOM 992 C CA . GLY A 1 127 ? 12.917 -7.536 -12.654 1.00 94.19 127 GLY A CA 1
ATOM 993 C C . GLY A 1 127 ? 11.966 -8.730 -12.558 1.00 94.19 127 GLY A C 1
ATOM 994 O O . GLY A 1 127 ? 11.589 -9.295 -13.579 1.00 94.19 127 GLY A O 1
ATOM 995 N N . MET A 1 128 ? 11.555 -9.123 -11.351 1.00 94.00 128 MET A N 1
ATOM 996 C CA . MET A 1 128 ? 10.444 -10.057 -11.156 1.00 94.00 128 MET A CA 1
ATOM 997 C C . MET A 1 128 ? 9.095 -9.340 -11.253 1.00 94.00 128 MET A C 1
ATOM 999 O O . MET A 1 128 ? 9.014 -8.118 -11.122 1.00 94.00 128 MET A O 1
ATOM 1003 N N . ILE A 1 129 ? 8.030 -10.117 -11.435 1.00 94.69 129 ILE A N 1
ATOM 1004 C CA . ILE A 1 129 ? 6.649 -9.645 -11.355 1.00 94.69 129 ILE A CA 1
ATOM 1005 C C . ILE A 1 129 ? 5.936 -10.189 -10.119 1.00 94.69 129 ILE A C 1
ATOM 1007 O O . ILE A 1 129 ? 6.227 -11.292 -9.660 1.00 94.69 129 ILE A O 1
ATOM 1011 N N . PHE A 1 130 ? 4.982 -9.417 -9.610 1.00 94.62 130 PHE A N 1
ATOM 1012 C CA . PHE A 1 130 ? 4.128 -9.734 -8.472 1.00 94.62 130 PHE A CA 1
ATOM 1013 C C . PHE A 1 130 ? 2.658 -9.782 -8.887 1.00 94.62 130 PHE A C 1
ATOM 1015 O O . PHE A 1 130 ? 2.158 -8.837 -9.501 1.00 94.62 130 PHE A O 1
ATOM 1022 N N . TYR A 1 131 ? 1.961 -10.844 -8.488 1.00 94.06 131 TYR A N 1
ATOM 1023 C CA . TYR A 1 131 ? 0.526 -11.006 -8.690 1.00 94.06 131 TYR A CA 1
ATOM 1024 C C . TYR A 1 131 ? -0.242 -10.505 -7.452 1.00 94.06 131 TYR A C 1
ATOM 1026 O O . TYR A 1 131 ? -0.119 -11.076 -6.366 1.00 94.06 131 TYR A O 1
ATOM 1034 N N . PRO A 1 132 ? -1.073 -9.452 -7.577 1.00 93.69 132 PRO A N 1
ATOM 1035 C CA . PRO A 1 132 ? -1.791 -8.856 -6.447 1.00 93.69 132 PRO A CA 1
ATOM 1036 C C . PRO A 1 132 ? -2.860 -9.781 -5.847 1.00 93.69 132 PRO A C 1
ATOM 1038 O O . PRO A 1 132 ? -3.249 -9.600 -4.691 1.00 93.69 132 PRO A O 1
ATOM 1041 N N . GLY A 1 133 ? -3.347 -10.757 -6.620 1.00 91.81 133 GLY A N 1
ATOM 1042 C CA . GLY A 1 133 ? -4.420 -11.667 -6.217 1.00 91.81 133 GLY A CA 1
ATOM 1043 C C . GLY A 1 133 ? -4.007 -12.661 -5.132 1.00 91.81 133 GLY A C 1
ATOM 1044 O O . GLY A 1 133 ? -4.738 -12.877 -4.167 1.00 91.81 133 GLY A O 1
ATOM 1045 N N . ASP A 1 134 ? -2.814 -13.231 -5.269 1.00 88.69 134 ASP A N 1
ATOM 1046 C CA . ASP A 1 134 ? -2.339 -14.371 -4.477 1.00 88.69 134 ASP A CA 1
ATOM 1047 C C . ASP A 1 134 ? -0.929 -14.178 -3.892 1.00 88.69 134 ASP A C 1
ATOM 1049 O O . ASP A 1 134 ? -0.455 -15.019 -3.127 1.00 88.69 134 ASP A O 1
ATOM 1053 N N . GLY A 1 135 ? -0.272 -13.061 -4.214 1.00 89.06 135 GLY A N 1
ATOM 1054 C CA . GLY A 1 135 ? 1.056 -12.726 -3.724 1.00 89.06 135 GLY A CA 1
ATOM 1055 C C . GLY A 1 135 ? 2.177 -13.476 -4.441 1.00 89.06 135 GLY A C 1
ATOM 1056 O O . GLY A 1 135 ? 3.321 -13.434 -3.994 1.00 89.06 135 GLY A O 1
ATOM 1057 N N . HIS A 1 136 ? 1.880 -14.174 -5.537 1.00 88.94 136 HIS A N 1
ATOM 1058 C CA . HIS A 1 136 ? 2.871 -14.946 -6.270 1.00 88.94 136 HIS A CA 1
ATOM 1059 C C . HIS A 1 136 ? 3.923 -14.043 -6.936 1.00 88.94 136 HIS A C 1
ATOM 1061 O O . HIS A 1 136 ? 3.616 -12.960 -7.439 1.00 88.94 136 HIS A O 1
ATOM 1067 N N . LEU A 1 137 ? 5.173 -14.520 -6.965 1.00 91.06 137 LEU A N 1
ATOM 1068 C CA . LEU A 1 137 ? 6.290 -13.888 -7.662 1.00 91.06 137 LEU A CA 1
ATOM 1069 C C . LEU A 1 137 ? 6.725 -14.743 -8.854 1.00 91.06 137 LEU A C 1
ATOM 1071 O O . LEU A 1 137 ? 6.969 -15.940 -8.689 1.00 91.06 137 LEU A O 1
ATOM 1075 N N . SER A 1 138 ? 6.885 -14.121 -10.020 1.00 91.81 138 SER A N 1
ATOM 1076 C CA . SER A 1 138 ? 7.272 -14.799 -11.262 1.00 91.81 138 SER A CA 1
ATOM 1077 C C . SER A 1 138 ? 8.180 -13.932 -12.137 1.00 91.81 138 SER A C 1
ATOM 1079 O O . SER A 1 138 ? 8.659 -12.877 -11.718 1.00 91.81 138 SER A O 1
ATOM 1081 N N . ILE A 1 139 ? 8.411 -14.383 -13.365 1.00 91.88 139 ILE A N 1
ATOM 1082 C CA . ILE A 1 139 ? 9.077 -13.642 -14.433 1.00 91.88 139 ILE A CA 1
ATOM 1083 C C . ILE A 1 139 ? 8.101 -13.416 -15.589 1.00 91.88 139 ILE A C 1
ATOM 1085 O O . ILE A 1 139 ? 7.269 -14.268 -15.892 1.00 91.88 139 ILE A O 1
ATOM 1089 N N . ALA A 1 140 ? 8.233 -12.279 -16.259 1.00 93.00 140 ALA A N 1
ATOM 1090 C CA . ALA A 1 140 ? 7.506 -11.957 -17.481 1.00 93.00 140 ALA A CA 1
ATOM 1091 C C . ALA A 1 140 ? 8.365 -11.037 -18.359 1.00 93.00 140 ALA A C 1
ATOM 1093 O O . ALA A 1 140 ? 9.342 -10.476 -17.867 1.00 93.00 140 ALA A O 1
ATOM 1094 N N . PRO A 1 141 ? 8.042 -10.871 -19.652 1.00 94.50 141 PRO A N 1
ATOM 1095 C CA . PRO A 1 141 ? 8.751 -9.925 -20.514 1.00 94.50 141 PRO A CA 1
ATOM 1096 C C . PRO A 1 141 ? 8.260 -8.473 -20.365 1.00 94.50 141 PRO A C 1
ATOM 1098 O O . PRO A 1 141 ? 9.002 -7.544 -20.679 1.00 94.50 141 PRO A O 1
ATOM 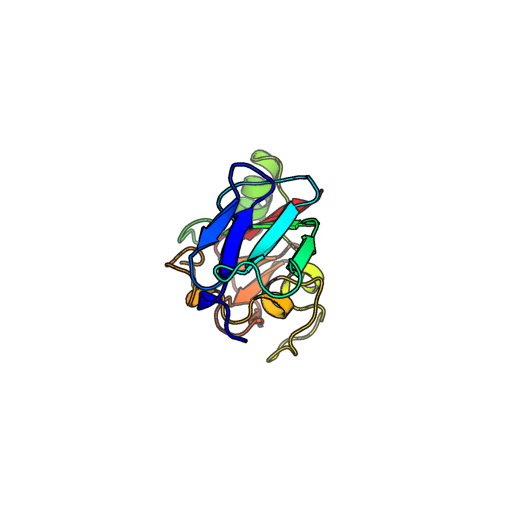1101 N N . ARG A 1 142 ? 7.008 -8.265 -19.936 1.00 97.25 142 ARG A N 1
ATOM 1102 C CA . ARG A 1 142 ? 6.338 -6.957 -19.802 1.00 97.25 142 ARG A CA 1
ATOM 1103 C C . ARG A 1 142 ? 5.420 -6.986 -18.586 1.00 97.25 142 ARG A C 1
ATOM 1105 O O . ARG A 1 142 ? 4.964 -8.066 -18.227 1.00 97.25 142 ARG A O 1
ATOM 1112 N N . SER A 1 143 ? 5.182 -5.839 -17.951 1.00 97.56 143 SER A N 1
ATOM 1113 C CA . SER A 1 143 ? 4.278 -5.708 -16.797 1.00 97.56 143 SER A CA 1
ATOM 1114 C C . SER A 1 143 ? 3.947 -4.239 -16.497 1.00 97.56 143 SER A C 1
ATOM 1116 O O . SER A 1 143 ? 4.642 -3.335 -16.966 1.00 97.56 143 SER A O 1
ATOM 1118 N N . SER A 1 144 ? 2.921 -4.006 -15.669 1.00 97.50 144 SER A N 1
ATOM 1119 C CA . SER A 1 144 ? 2.604 -2.683 -15.110 1.00 97.50 144 SER A CA 1
ATOM 1120 C C . SER A 1 144 ? 3.595 -2.277 -14.014 1.00 97.50 144 SER A C 1
ATOM 1122 O O . SER A 1 144 ? 4.104 -3.146 -13.306 1.00 97.50 144 SER A O 1
ATOM 1124 N N . PRO A 1 145 ? 3.843 -0.975 -13.792 1.00 97.25 145 PRO A N 1
ATOM 1125 C CA . PRO A 1 145 ? 4.624 -0.509 -12.655 1.00 97.25 145 PRO A CA 1
ATOM 1126 C C .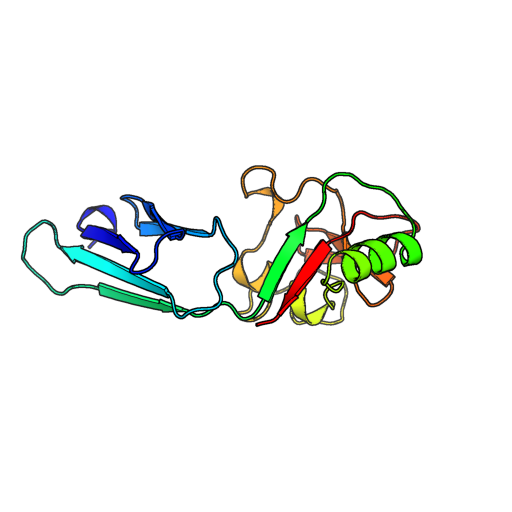 PRO A 1 145 ? 3.774 -0.481 -11.382 1.00 97.25 145 PRO A C 1
ATOM 1128 O O . PRO A 1 145 ? 2.673 0.078 -11.354 1.00 97.25 145 PRO A O 1
ATOM 1131 N N . LEU A 1 146 ? 4.317 -1.040 -10.304 1.00 97.56 146 LEU A N 1
ATOM 1132 C CA . LEU A 1 146 ? 3.898 -0.726 -8.944 1.00 97.56 146 LEU A CA 1
ATOM 1133 C C . LEU A 1 146 ? 4.942 0.231 -8.388 1.00 97.56 146 LEU A C 1
ATOM 1135 O O . LEU A 1 146 ? 6.042 -0.194 -8.072 1.00 97.56 146 LEU A O 1
ATOM 1139 N N . CYS A 1 147 ? 4.636 1.522 -8.315 1.00 97.62 147 CYS A N 1
ATOM 1140 C CA . CYS A 1 147 ? 5.573 2.477 -7.733 1.00 97.62 147 CYS A CA 1
ATOM 1141 C C . CYS A 1 147 ? 5.398 2.523 -6.211 1.00 97.62 147 CYS A C 1
ATOM 1143 O O . CYS A 1 147 ? 4.314 2.268 -5.688 1.00 97.62 147 CYS A O 1
ATOM 1145 N N . MET A 1 148 ? 6.453 2.876 -5.487 1.00 97.12 148 MET A N 1
ATOM 1146 C CA . MET A 1 148 ? 6.461 2.955 -4.034 1.00 97.12 148 MET A CA 1
ATOM 1147 C C . MET A 1 148 ? 7.167 4.225 -3.558 1.00 97.12 148 MET A C 1
ATOM 1149 O O . MET A 1 148 ? 8.179 4.650 -4.119 1.00 97.12 148 MET A O 1
ATOM 1153 N N . LYS A 1 149 ? 6.642 4.807 -2.479 1.00 95.81 149 LYS A N 1
ATOM 1154 C CA . LYS A 1 149 ? 7.295 5.849 -1.683 1.00 95.81 149 LYS A CA 1
ATOM 1155 C C . LYS A 1 149 ? 7.574 5.334 -0.276 1.00 95.81 149 LYS A C 1
ATOM 1157 O O . LYS A 1 149 ? 6.703 4.709 0.319 1.00 95.81 149 LYS A O 1
ATOM 1162 N N . THR A 1 150 ? 8.748 5.640 0.259 1.00 93.00 150 THR A N 1
ATOM 1163 C CA . THR A 1 150 ? 9.116 5.396 1.662 1.00 93.00 150 THR A CA 1
ATOM 1164 C C . THR A 1 150 ? 9.031 6.692 2.471 1.00 93.00 150 THR A C 1
ATOM 1166 O O . THR A 1 150 ? 9.165 7.781 1.899 1.00 93.00 150 THR A O 1
ATOM 1169 N N . PHE A 1 151 ? 8.812 6.582 3.782 1.00 88.44 151 PHE A N 1
ATOM 1170 C CA . PHE A 1 151 ? 8.711 7.714 4.711 1.00 88.44 151 PHE A CA 1
ATOM 1171 C C . PHE A 1 151 ? 9.785 7.697 5.792 1.00 88.44 151 PHE A C 1
ATOM 1173 O O . PHE A 1 151 ? 10.203 6.585 6.187 1.00 88.44 151 PHE A O 1
#

pLDDT: mean 90.32, std 8.76, range [55.03, 98.25]

Sequence (151 aa):
MKNTDYNWTSGIQGIQVDSNGMVTLEFIINKEVTITGTPKSNKGNKVTYKFSLQKWFIPQGIIQESWSEMNSYCIGNGYILPSSTDLVGSSTSGAVPRKVGSLWGEYGNLTSYDGIFRAEHYWLDSGMIFYPGDGHLSIAPRSSPLCMKTF